Protein AF-A0A9Q2IIN6-F1 (afdb_monomer_lite)

Radius of gyration: 26.94 Å; chains: 1; bounding box: 44×17×82 Å

Structure (mmCIF, N/CA/C/O backbone):
data_AF-A0A9Q2IIN6-F1
#
_entry.id   AF-A0A9Q2IIN6-F1
#
loop_
_atom_site.group_PDB
_atom_site.id
_atom_site.type_symbol
_atom_site.label_atom_id
_atom_site.label_alt_id
_atom_site.label_comp_id
_atom_site.label_asym_id
_atom_site.label_entity_id
_atom_site.label_seq_id
_atom_site.pdbx_PDB_ins_code
_atom_site.Cartn_x
_atom_site.Cartn_y
_atom_site.Cartn_z
_atom_site.occupancy
_atom_site.B_iso_or_equiv
_atom_site.auth_seq_id
_atom_site.auth_comp_id
_atom_site.auth_asym_id
_atom_site.auth_atom_id
_atom_site.pdbx_PDB_model_num
ATOM 1 N N . MET A 1 1 ? 6.982 -9.609 -12.298 1.00 49.97 1 MET A N 1
ATOM 2 C CA . MET A 1 1 ? 8.332 -10.186 -12.492 1.00 49.97 1 MET A CA 1
ATOM 3 C C . MET A 1 1 ? 8.456 -11.070 -13.738 1.00 49.97 1 MET A C 1
ATOM 5 O O . MET A 1 1 ? 8.988 -10.578 -14.721 1.00 49.97 1 MET A O 1
ATOM 9 N N . LYS A 1 2 ? 7.926 -12.310 -13.792 1.00 47.94 2 LYS A N 1
ATOM 10 C CA . LYS A 1 2 ? 8.148 -13.239 -14.939 1.00 47.94 2 LYS A CA 1
ATOM 11 C C . LYS A 1 2 ? 7.830 -12.660 -16.333 1.00 47.94 2 LYS A C 1
ATOM 13 O O . LYS A 1 2 ? 8.603 -12.859 -17.260 1.00 47.94 2 LYS A O 1
ATOM 18 N N . LYS A 1 3 ? 6.728 -11.912 -16.488 1.00 56.91 3 LYS A N 1
ATOM 19 C CA . LYS A 1 3 ? 6.364 -11.265 -17.769 1.00 56.91 3 LYS A CA 1
ATOM 20 C C . LYS A 1 3 ? 7.292 -10.097 -18.153 1.00 56.91 3 LYS A C 1
ATOM 22 O O . LYS A 1 3 ? 7.450 -9.842 -19.338 1.00 56.91 3 LYS A O 1
ATOM 27 N N . LEU A 1 4 ? 7.903 -9.416 -17.176 1.00 61.31 4 LEU A N 1
ATOM 28 C CA . LEU A 1 4 ? 8.791 -8.265 -17.394 1.00 61.31 4 LEU A CA 1
ATOM 29 C C . LEU A 1 4 ? 10.158 -8.723 -17.915 1.00 61.31 4 LEU A C 1
ATOM 31 O O . LEU A 1 4 ? 10.589 -8.265 -18.964 1.00 61.31 4 LEU A O 1
ATOM 35 N N . TYR A 1 5 ? 10.772 -9.714 -17.258 1.00 67.38 5 TYR A N 1
ATOM 36 C CA . TYR A 1 5 ? 12.026 -10.321 -17.725 1.00 67.38 5 TYR A CA 1
ATOM 37 C C . TYR A 1 5 ? 11.891 -10.946 -19.115 1.00 67.38 5 TYR A C 1
ATOM 39 O O . TYR A 1 5 ? 12.810 -10.859 -19.919 1.00 67.38 5 TYR A O 1
ATOM 47 N N . LYS A 1 6 ? 10.721 -11.520 -19.431 1.00 67.19 6 LYS A N 1
ATOM 48 C CA . LYS A 1 6 ? 10.438 -12.063 -20.766 1.00 67.19 6 LYS A CA 1
ATOM 49 C C . LYS A 1 6 ? 10.384 -10.965 -21.838 1.00 67.19 6 LYS A C 1
ATOM 51 O O . LYS A 1 6 ? 10.866 -11.186 -22.941 1.00 67.19 6 LYS A O 1
ATOM 56 N N . LEU A 1 7 ? 9.846 -9.786 -21.510 1.00 64.44 7 LEU A N 1
ATOM 57 C CA . LEU A 1 7 ? 9.810 -8.631 -22.417 1.00 64.44 7 LEU A CA 1
ATOM 58 C C . LEU A 1 7 ? 11.194 -7.983 -22.587 1.00 64.44 7 LEU A C 1
ATOM 60 O O . LEU A 1 7 ? 11.568 -7.628 -23.698 1.00 64.44 7 LEU A O 1
ATOM 64 N N . ILE A 1 8 ? 11.962 -7.864 -21.498 1.00 70.81 8 ILE A N 1
ATOM 65 C CA . ILE A 1 8 ? 13.345 -7.365 -21.529 1.00 70.81 8 ILE A CA 1
ATOM 66 C C . ILE A 1 8 ? 14.220 -8.309 -22.364 1.00 70.81 8 ILE A C 1
ATOM 68 O O . ILE A 1 8 ? 14.922 -7.854 -23.260 1.00 70.81 8 ILE A O 1
ATOM 72 N N . GLY A 1 9 ? 14.118 -9.622 -22.133 1.00 75.94 9 GLY A N 1
ATOM 73 C CA . GLY A 1 9 ? 14.837 -10.630 -22.913 1.00 75.94 9 GLY A CA 1
ATOM 74 C C . GLY A 1 9 ? 14.471 -10.604 -24.399 1.00 75.94 9 GLY A C 1
ATOM 75 O O . GLY A 1 9 ? 15.357 -10.697 -25.242 1.00 75.94 9 GLY A O 1
ATOM 76 N N . LEU A 1 10 ? 13.189 -10.401 -24.731 1.00 73.88 10 LEU A N 1
ATOM 77 C CA . LEU A 1 10 ? 12.741 -10.253 -26.117 1.00 73.88 10 LEU A CA 1
ATOM 78 C C . LEU A 1 10 ? 13.316 -8.989 -26.777 1.00 73.88 10 LEU A C 1
ATOM 80 O O . LEU A 1 10 ? 13.778 -9.062 -27.909 1.00 73.88 10 LEU A O 1
ATOM 84 N N . ASN A 1 11 ? 13.346 -7.852 -26.074 1.00 70.62 11 ASN A N 1
ATOM 85 C CA . ASN A 1 11 ? 13.943 -6.618 -26.598 1.00 70.62 11 ASN A CA 1
ATOM 86 C C . ASN A 1 11 ? 15.456 -6.750 -26.816 1.00 70.62 11 ASN A C 1
ATOM 88 O O . ASN A 1 11 ? 15.953 -6.307 -27.845 1.00 70.62 11 ASN A O 1
ATOM 92 N N . ILE A 1 12 ? 16.182 -7.392 -25.893 1.00 78.12 12 ILE A N 1
ATOM 93 C CA . ILE A 1 12 ? 17.620 -7.660 -26.063 1.00 78.12 12 ILE A CA 1
ATOM 94 C C . ILE A 1 12 ? 17.854 -8.545 -27.292 1.00 78.12 12 ILE A C 1
ATOM 96 O O . ILE A 1 12 ? 18.731 -8.241 -28.095 1.00 78.12 12 ILE A O 1
ATOM 100 N N . LEU A 1 13 ? 17.042 -9.594 -27.472 1.00 78.00 13 LEU A N 1
ATOM 101 C CA . LEU A 1 13 ? 17.124 -10.491 -28.626 1.00 78.00 13 LEU A CA 1
ATOM 102 C C . LEU A 1 13 ? 16.879 -9.744 -29.947 1.00 78.00 13 LEU A C 1
ATOM 104 O O . LEU A 1 13 ? 17.651 -9.905 -30.888 1.00 78.00 13 LEU A O 1
ATOM 108 N N . VAL A 1 14 ? 15.845 -8.900 -30.007 1.00 76.06 14 VAL A N 1
ATOM 109 C CA . VAL A 1 14 ? 15.521 -8.093 -31.198 1.00 76.06 14 VAL A CA 1
ATOM 110 C C . VAL A 1 14 ? 16.646 -7.106 -31.521 1.00 76.06 14 VAL A C 1
ATOM 112 O O . VAL A 1 14 ? 17.044 -7.003 -32.679 1.00 76.06 14 VAL A O 1
ATOM 115 N N . SER A 1 15 ? 17.207 -6.432 -30.513 1.00 70.62 15 SER A N 1
ATOM 116 C CA . SER A 1 15 ? 18.355 -5.534 -30.695 1.00 70.62 15 SER A CA 1
ATOM 117 C C . SER A 1 15 ? 19.601 -6.270 -31.197 1.00 70.62 15 SER A C 1
ATOM 119 O O . SER A 1 15 ? 20.315 -5.751 -32.051 1.00 70.62 15 SER A O 1
ATOM 121 N N . LEU A 1 16 ? 19.852 -7.491 -30.718 1.00 74.31 16 LEU A N 1
ATOM 122 C CA . LEU A 1 16 ? 20.965 -8.331 -31.175 1.00 74.31 16 LEU A CA 1
ATOM 123 C C . LEU A 1 16 ? 20.800 -8.748 -32.639 1.00 74.31 16 LEU A C 1
ATOM 125 O O . LEU A 1 16 ? 21.745 -8.634 -33.417 1.00 74.31 16 LEU A O 1
ATOM 129 N N . VAL A 1 17 ? 19.593 -9.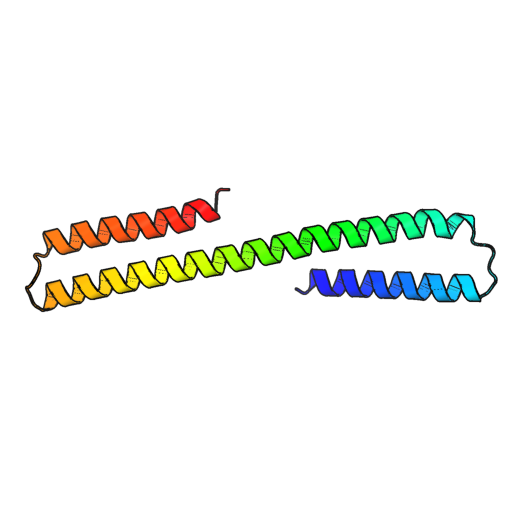173 -33.025 1.00 73.38 17 VAL A N 1
ATOM 130 C CA . VAL A 1 17 ? 19.269 -9.505 -34.421 1.00 73.38 17 VAL A CA 1
ATOM 131 C C . VAL A 1 17 ? 19.468 -8.283 -35.319 1.00 73.38 17 VAL A C 1
ATOM 133 O O . VAL A 1 17 ? 20.105 -8.408 -36.359 1.00 73.38 17 VAL A O 1
ATOM 136 N N . LEU A 1 18 ? 19.017 -7.101 -34.884 1.00 68.31 18 LEU A N 1
ATOM 137 C CA . LEU A 1 18 ? 19.206 -5.829 -35.591 1.00 68.31 18 LEU A CA 1
ATOM 138 C C . LEU A 1 18 ? 20.683 -5.513 -35.855 1.00 68.31 18 LEU A C 1
ATOM 140 O O . LEU A 1 18 ? 21.054 -5.219 -36.993 1.00 68.31 18 LEU A O 1
ATOM 144 N N . VAL A 1 19 ? 21.527 -5.614 -34.823 1.00 70.62 19 VAL A N 1
ATOM 145 C CA . VAL A 1 19 ? 22.976 -5.390 -34.936 1.00 70.62 19 VAL A CA 1
ATOM 146 C C . VAL A 1 19 ? 23.587 -6.374 -35.933 1.00 70.62 19 VAL A C 1
ATOM 148 O O . VAL A 1 19 ? 24.252 -5.951 -36.875 1.00 70.62 19 VAL A O 1
ATOM 151 N N . VAL A 1 20 ? 23.307 -7.672 -35.796 1.00 71.00 20 VAL A N 1
ATOM 152 C CA . VAL A 1 20 ? 23.829 -8.697 -36.716 1.00 71.00 20 VAL A CA 1
ATOM 153 C C . VAL A 1 20 ? 23.386 -8.425 -38.157 1.00 71.00 20 VAL A C 1
ATOM 155 O O . VAL A 1 20 ? 24.216 -8.466 -39.065 1.00 71.00 20 VAL A O 1
ATOM 158 N N . THR A 1 21 ? 22.114 -8.074 -38.377 1.00 65.50 21 THR A N 1
ATOM 159 C CA . THR A 1 21 ? 21.609 -7.760 -39.723 1.00 65.50 21 THR A CA 1
ATOM 160 C C . THR A 1 21 ? 22.272 -6.524 -40.330 1.00 65.50 21 THR A C 1
ATOM 162 O O . THR A 1 21 ? 22.631 -6.564 -41.505 1.00 65.50 21 THR A O 1
ATOM 165 N N . ALA A 1 22 ? 22.532 -5.477 -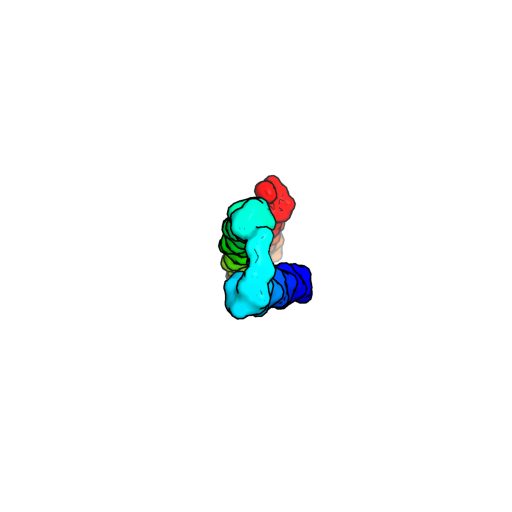39.538 1.00 62.78 22 ALA A N 1
ATOM 166 C CA . ALA A 1 22 ? 23.205 -4.262 -40.001 1.00 62.78 22 ALA A CA 1
ATOM 167 C C . ALA A 1 22 ? 24.675 -4.502 -40.395 1.00 62.78 22 ALA A C 1
ATOM 169 O O . ALA A 1 22 ? 25.139 -3.951 -41.389 1.00 62.78 22 ALA A O 1
ATOM 170 N N . PHE A 1 23 ? 25.400 -5.353 -39.658 1.00 64.44 23 PHE A N 1
ATOM 171 C CA . PHE A 1 23 ? 26.800 -5.687 -39.964 1.00 64.44 23 PHE A CA 1
ATOM 172 C C . PHE A 1 23 ? 26.954 -6.722 -41.088 1.00 64.44 23 PHE A C 1
ATOM 174 O O . PHE A 1 23 ? 28.008 -6.792 -41.714 1.00 64.44 23 PHE A O 1
ATOM 181 N N . SER A 1 24 ? 25.911 -7.507 -41.377 1.00 65.94 24 SER A N 1
ATOM 182 C CA . SER A 1 24 ? 25.932 -8.539 -42.426 1.00 65.94 24 SER A CA 1
ATOM 183 C C . SER A 1 24 ? 25.782 -8.014 -43.865 1.00 65.94 24 SER A C 1
ATOM 185 O O . SER A 1 24 ? 25.785 -8.810 -44.800 1.00 65.94 24 SER A O 1
ATOM 187 N N . GLY A 1 25 ? 25.658 -6.695 -44.068 1.00 60.47 25 GLY A N 1
ATOM 188 C CA . GLY A 1 25 ? 25.600 -6.074 -45.401 1.00 60.47 25 GLY A CA 1
ATOM 189 C C . GLY A 1 25 ? 24.293 -6.311 -46.168 1.00 60.47 25 GLY A C 1
ATOM 190 O O . GLY A 1 25 ? 24.208 -6.012 -47.356 1.00 60.47 25 GLY A O 1
ATOM 191 N N . VAL A 1 26 ? 23.259 -6.843 -45.511 1.00 62.75 26 VAL A N 1
ATOM 192 C CA . VAL A 1 26 ? 21.932 -7.014 -46.109 1.00 62.75 26 VAL A CA 1
ATOM 193 C C . VAL A 1 26 ? 21.251 -5.642 -46.175 1.00 62.75 26 VAL A C 1
ATOM 195 O O . VAL A 1 26 ? 21.015 -5.025 -45.137 1.00 62.75 26 VAL A O 1
ATOM 198 N N . HIS A 1 27 ? 20.922 -5.167 -47.382 1.00 58.44 27 HIS A N 1
ATOM 199 C CA . HIS A 1 27 ? 20.205 -3.905 -47.633 1.00 58.44 27 HIS A CA 1
ATOM 200 C C . HIS A 1 27 ? 18.753 -3.958 -47.108 1.00 58.44 27 HIS A C 1
ATOM 202 O O . HIS A 1 27 ? 17.788 -4.050 -47.862 1.00 58.44 27 HIS A O 1
ATOM 208 N N . LEU A 1 28 ? 18.593 -3.924 -45.786 1.00 60.50 28 LEU A N 1
ATOM 209 C CA . LEU A 1 28 ? 17.321 -3.881 -45.053 1.00 60.50 28 LEU A CA 1
ATOM 210 C C . LEU A 1 28 ? 17.008 -2.457 -44.563 1.00 60.50 28 LEU A C 1
ATOM 212 O O . LEU A 1 28 ? 16.388 -2.268 -43.516 1.00 60.50 28 LEU A O 1
ATOM 216 N N . GLU A 1 29 ? 17.429 -1.443 -45.319 1.00 57.31 29 GLU A N 1
ATOM 217 C CA . GLU A 1 29 ? 17.299 -0.021 -44.962 1.00 57.31 29 GLU A CA 1
ATOM 218 C C . GLU A 1 29 ? 15.844 0.367 -44.629 1.00 57.31 29 GLU A C 1
ATOM 220 O O . GLU A 1 29 ? 15.592 1.102 -43.675 1.00 57.31 29 GLU A O 1
ATOM 225 N N . TYR A 1 30 ? 14.869 -0.228 -45.327 1.00 59.78 30 TYR A N 1
ATOM 226 C CA . TYR A 1 30 ? 13.437 -0.010 -45.086 1.00 59.78 30 TYR A CA 1
ATOM 227 C C . TYR A 1 30 ? 12.851 -0.813 -43.917 1.00 59.78 30 TYR A C 1
ATOM 229 O O . TYR A 1 30 ? 11.776 -0.471 -43.428 1.00 59.78 30 TYR A O 1
ATOM 237 N N . LEU A 1 31 ? 13.526 -1.868 -43.451 1.00 60.06 31 LEU A N 1
ATOM 238 C CA . LEU A 1 31 ? 13.074 -2.681 -42.313 1.00 60.06 31 LEU A CA 1
ATOM 239 C C . LEU A 1 31 ? 13.583 -2.120 -40.978 1.00 60.06 31 LEU A C 1
ATOM 241 O O . LEU A 1 31 ? 12.970 -2.339 -39.933 1.00 60.06 31 LEU A O 1
ATOM 245 N N . PHE A 1 32 ? 14.672 -1.348 -41.019 1.00 62.09 32 PHE A N 1
ATOM 246 C CA . PHE A 1 32 ? 15.304 -0.754 -39.845 1.00 62.09 32 PHE A CA 1
ATOM 247 C C . PHE A 1 32 ? 14.418 0.307 -39.179 1.00 62.09 32 PHE A C 1
ATOM 249 O O . PHE A 1 32 ? 14.284 0.327 -37.956 1.00 62.09 32 PHE A O 1
ATOM 256 N N . PHE A 1 33 ? 13.760 1.157 -39.975 1.00 64.94 33 PHE A N 1
ATOM 257 C CA . PHE A 1 33 ? 12.933 2.254 -39.461 1.00 64.94 33 PHE A CA 1
ATOM 258 C C . PHE A 1 33 ? 11.650 1.775 -38.745 1.00 64.94 33 PHE A C 1
ATOM 260 O O . PHE A 1 33 ? 11.425 2.186 -37.602 1.00 64.94 33 PHE A O 1
ATOM 267 N N . PRO A 1 34 ? 10.839 0.854 -39.311 1.00 67.06 34 PRO A N 1
ATOM 268 C CA . PRO A 1 34 ? 9.706 0.265 -38.597 1.00 67.06 34 PRO A CA 1
ATOM 269 C C . PRO A 1 34 ? 10.137 -0.482 -37.331 1.00 67.06 34 PRO A C 1
ATOM 271 O O . PRO A 1 34 ? 9.471 -0.390 -36.300 1.00 67.06 34 PRO A O 1
ATOM 274 N N . LEU A 1 35 ? 11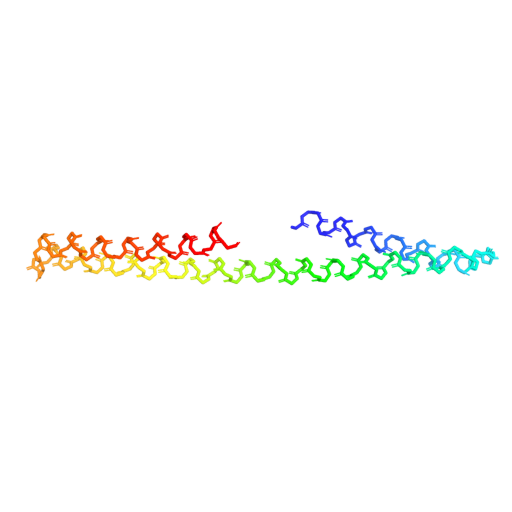.266 -1.195 -37.381 1.00 65.62 35 LEU A N 1
ATOM 275 C CA . LEU A 1 35 ? 11.736 -1.988 -36.250 1.00 65.62 35 LEU A CA 1
ATOM 276 C C . LEU A 1 35 ? 12.260 -1.102 -35.108 1.00 65.62 35 LEU A C 1
ATOM 278 O O . LEU A 1 35 ? 11.966 -1.381 -33.947 1.00 65.62 35 LEU A O 1
ATOM 282 N N . ALA A 1 36 ? 12.937 0.007 -35.425 1.00 70.12 36 ALA A N 1
ATOM 283 C CA . ALA A 1 36 ? 13.347 1.024 -34.455 1.00 70.12 36 ALA A CA 1
ATOM 284 C C . ALA A 1 36 ? 12.150 1.719 -33.777 1.00 70.12 36 ALA A C 1
ATOM 286 O O . ALA A 1 36 ? 12.177 1.992 -32.576 1.00 70.12 36 ALA A O 1
ATOM 287 N N . LEU A 1 37 ? 11.066 1.967 -34.520 1.00 72.19 37 LEU A N 1
ATOM 288 C CA . LEU A 1 37 ? 9.820 2.489 -33.949 1.00 72.19 37 LEU A CA 1
ATOM 289 C C . LEU A 1 37 ? 9.168 1.490 -32.984 1.00 72.19 37 LEU A C 1
ATOM 291 O O . LEU A 1 37 ? 8.737 1.872 -31.895 1.00 72.19 37 LEU A O 1
ATOM 295 N N . VAL A 1 38 ? 9.130 0.205 -33.346 1.00 73.31 38 VAL A N 1
ATOM 296 C CA . VAL A 1 38 ? 8.571 -0.853 -32.488 1.00 73.31 38 VAL A CA 1
ATOM 297 C C . VAL A 1 38 ? 9.395 -1.033 -31.209 1.00 73.31 38 VAL A C 1
ATOM 299 O O . VAL A 1 38 ? 8.816 -1.175 -30.129 1.00 73.31 38 VAL A O 1
ATOM 302 N N . THR A 1 39 ? 10.729 -0.989 -31.285 1.00 70.50 39 THR A N 1
ATOM 303 C CA . THR A 1 39 ? 11.589 -1.084 -30.092 1.00 70.50 39 THR A CA 1
ATOM 304 C C . THR A 1 39 ? 11.432 0.133 -29.180 1.00 70.50 39 THR A C 1
ATOM 306 O O . THR A 1 39 ? 11.288 -0.049 -27.970 1.00 70.50 39 THR A O 1
ATOM 309 N N . MET A 1 40 ? 11.355 1.347 -29.736 1.00 73.69 40 MET A N 1
ATOM 310 C CA . MET A 1 40 ? 11.056 2.578 -28.987 1.00 73.69 40 MET A CA 1
ATOM 311 C C . MET A 1 40 ? 9.709 2.504 -28.256 1.00 73.69 40 MET A C 1
ATOM 313 O O . MET A 1 40 ? 9.639 2.775 -27.054 1.00 73.69 40 MET A O 1
ATOM 317 N N . LEU A 1 41 ? 8.642 2.083 -28.943 1.00 74.69 41 LEU A N 1
ATOM 318 C CA . LEU A 1 41 ? 7.317 1.920 -28.333 1.00 74.69 41 LEU A CA 1
ATOM 319 C C . LEU A 1 41 ? 7.327 0.858 -27.225 1.00 74.69 41 LEU A C 1
ATOM 321 O O . LEU A 1 41 ? 6.750 1.072 -26.157 1.00 74.69 41 LEU A O 1
ATOM 325 N N . ASN A 1 42 ? 8.024 -0.261 -27.435 1.00 73.81 42 ASN A N 1
ATOM 326 C CA . ASN A 1 42 ? 8.167 -1.301 -26.416 1.00 73.81 42 ASN A CA 1
ATOM 327 C C . ASN A 1 42 ? 8.935 -0.811 -25.182 1.00 73.81 42 ASN A C 1
ATOM 329 O O . ASN A 1 42 ? 8.538 -1.129 -24.059 1.00 73.81 42 ASN A O 1
ATOM 333 N N . LEU A 1 43 ? 10.005 -0.034 -25.367 1.00 74.50 43 LEU A N 1
ATOM 334 C CA . LEU A 1 43 ? 10.754 0.593 -24.273 1.00 74.50 43 LEU A CA 1
ATOM 335 C C . LEU A 1 43 ? 9.888 1.583 -23.490 1.00 74.50 43 LEU A C 1
ATOM 337 O O . LEU A 1 43 ? 9.878 1.540 -22.261 1.00 74.50 43 LEU A O 1
ATOM 341 N N . TYR A 1 44 ? 9.102 2.411 -24.180 1.00 78.94 44 TYR A N 1
ATOM 342 C CA . TYR A 1 44 ? 8.175 3.342 -23.538 1.00 78.94 44 TYR A CA 1
ATOM 343 C C . TYR A 1 44 ? 7.097 2.619 -22.714 1.00 78.94 44 TYR A C 1
ATOM 345 O O . TYR A 1 44 ? 6.850 2.966 -21.555 1.00 78.94 44 TYR A O 1
ATOM 353 N N . LEU A 1 45 ? 6.481 1.571 -23.271 1.00 77.44 45 LEU A N 1
ATOM 354 C CA . LEU A 1 45 ? 5.483 0.765 -22.561 1.00 77.44 45 LEU A CA 1
ATOM 355 C C . LEU A 1 45 ? 6.085 0.048 -21.347 1.00 77.44 45 LEU A C 1
ATOM 357 O O . LEU A 1 45 ? 5.437 -0.041 -20.302 1.00 77.44 45 LEU A O 1
ATOM 361 N N . LEU A 1 46 ? 7.323 -0.437 -21.464 1.00 72.75 46 LEU A N 1
ATOM 362 C CA . LEU A 1 46 ? 8.067 -1.030 -20.355 1.00 72.75 46 LEU A CA 1
ATOM 363 C C . LEU A 1 46 ? 8.352 -0.023 -19.251 1.00 72.75 46 LEU A C 1
ATOM 365 O O . LEU A 1 46 ? 8.083 -0.322 -18.090 1.00 72.75 46 LEU A O 1
ATOM 369 N N . TYR A 1 47 ? 8.850 1.157 -19.611 1.00 73.19 47 TYR A N 1
ATOM 370 C CA . TYR A 1 47 ? 9.129 2.233 -18.670 1.00 73.19 47 TYR A CA 1
ATOM 371 C C . TYR A 1 47 ? 7.867 2.627 -17.897 1.00 73.19 47 TYR A C 1
ATOM 373 O O . TYR A 1 47 ? 7.854 2.595 -16.665 1.00 73.19 47 TYR A O 1
ATOM 381 N N . LYS A 1 48 ? 6.761 2.883 -18.609 1.00 75.50 48 LYS A N 1
ATOM 382 C CA . LYS A 1 48 ? 5.472 3.228 -17.992 1.00 75.50 48 LYS A CA 1
ATOM 383 C C . LYS A 1 48 ? 4.977 2.124 -17.053 1.00 75.50 48 LYS A C 1
ATOM 385 O O . LYS A 1 48 ? 4.506 2.405 -15.953 1.00 75.50 48 LYS A O 1
ATOM 390 N N . LYS A 1 49 ? 5.098 0.861 -17.475 1.00 73.88 49 LYS A N 1
ATOM 391 C CA . LYS A 1 49 ? 4.677 -0.294 -16.677 1.00 73.88 49 LYS A CA 1
ATOM 392 C C . LYS A 1 49 ? 5.550 -0.499 -15.441 1.00 73.88 49 LYS A C 1
ATOM 394 O O . LYS A 1 49 ? 5.000 -0.789 -14.383 1.00 73.88 49 LYS A O 1
ATOM 399 N N . SER A 1 50 ? 6.866 -0.336 -15.560 1.00 65.50 50 SER A N 1
ATOM 400 C CA . SER A 1 50 ? 7.795 -0.409 -14.426 1.00 65.50 50 SER A CA 1
ATOM 401 C C . SER A 1 50 ? 7.444 0.646 -13.384 1.00 65.50 50 SER A C 1
ATOM 403 O O . SER A 1 50 ? 7.198 0.300 -12.236 1.00 65.50 50 SER A O 1
ATOM 405 N N . ASN A 1 51 ? 7.270 1.897 -13.813 1.00 71.31 51 ASN A N 1
ATOM 406 C CA . ASN A 1 51 ? 6.953 2.999 -12.909 1.00 71.31 51 ASN A CA 1
ATOM 407 C C . ASN A 1 51 ? 5.615 2.777 -12.172 1.00 71.31 51 ASN A C 1
ATOM 409 O O . ASN A 1 51 ? 5.503 3.027 -10.977 1.00 71.31 51 ASN A O 1
ATOM 413 N N . SER A 1 52 ? 4.609 2.217 -12.859 1.00 72.25 52 SER A N 1
ATOM 414 C CA . SER A 1 52 ? 3.336 1.848 -12.219 1.00 72.25 52 SER A CA 1
ATOM 415 C C . SER A 1 52 ? 3.459 0.687 -11.223 1.00 72.25 52 SER A C 1
ATOM 417 O O . SER A 1 52 ? 2.703 0.627 -10.256 1.00 72.25 52 SER A O 1
ATOM 419 N N . MET A 1 53 ? 4.392 -0.247 -11.449 1.00 68.31 53 MET A N 1
ATOM 420 C CA . MET A 1 53 ? 4.644 -1.350 -10.518 1.00 68.31 53 MET A CA 1
ATOM 421 C C . MET A 1 53 ? 5.312 -0.837 -9.240 1.00 68.31 53 MET A C 1
ATOM 423 O O . MET A 1 53 ? 4.879 -1.218 -8.154 1.00 68.31 53 MET A O 1
ATOM 427 N N . ASP A 1 54 ? 6.287 0.062 -9.375 1.00 74.56 54 ASP A N 1
ATOM 428 C CA . ASP A 1 54 ? 6.981 0.678 -8.241 1.00 74.56 54 ASP A CA 1
ATOM 429 C C . ASP A 1 54 ? 6.009 1.523 -7.398 1.00 74.56 54 ASP A C 1
ATOM 431 O O . ASP A 1 54 ? 5.985 1.421 -6.171 1.00 74.56 54 ASP A O 1
ATOM 435 N N . GLU A 1 55 ? 5.114 2.280 -8.043 1.00 76.44 55 GLU A N 1
ATOM 436 C CA . GLU A 1 55 ? 4.071 3.047 -7.352 1.00 76.44 55 GLU A CA 1
ATOM 437 C C . GLU A 1 55 ? 3.107 2.140 -6.562 1.00 76.44 55 GLU A C 1
ATOM 439 O O . GLU A 1 55 ? 2.756 2.439 -5.418 1.00 76.44 55 GLU A O 1
ATOM 444 N N . GLN A 1 56 ? 2.694 1.004 -7.136 1.00 78.88 56 GLN A N 1
ATOM 445 C CA . GLN A 1 56 ? 1.838 0.032 -6.445 1.00 78.88 56 GLN A CA 1
ATOM 446 C C . GLN A 1 56 ? 2.545 -0.637 -5.261 1.00 78.88 56 GLN A C 1
ATOM 448 O O . GLN A 1 56 ? 1.908 -0.915 -4.243 1.00 78.88 56 GLN A O 1
ATOM 453 N N . GLU A 1 57 ? 3.842 -0.916 -5.376 1.00 79.06 57 GLU A N 1
ATOM 454 C CA . GLU A 1 57 ? 4.624 -1.515 -4.294 1.00 79.06 57 GLU A CA 1
ATOM 455 C C . GLU A 1 57 ? 4.810 -0.537 -3.125 1.00 79.06 57 GLU A C 1
ATOM 457 O O . GLU A 1 57 ? 4.610 -0.912 -1.964 1.00 79.06 57 GLU A O 1
ATOM 462 N N . ILE A 1 58 ? 5.077 0.738 -3.426 1.00 77.88 58 ILE A N 1
ATOM 463 C CA . ILE A 1 58 ? 5.143 1.812 -2.427 1.00 77.88 58 ILE A CA 1
ATOM 464 C C . ILE A 1 58 ? 3.796 1.966 -1.708 1.00 77.88 58 ILE A C 1
ATOM 466 O O . ILE A 1 58 ? 3.769 1.975 -0.475 1.00 77.88 58 ILE A O 1
ATOM 470 N N . LYS A 1 59 ? 2.678 2.018 -2.447 1.00 81.62 59 LYS A N 1
ATOM 471 C CA . LYS A 1 59 ? 1.330 2.110 -1.854 1.00 81.62 59 LYS A CA 1
ATOM 472 C C . LYS A 1 59 ? 1.042 0.948 -0.905 1.00 81.62 59 LYS A C 1
ATOM 474 O O . LYS A 1 59 ? 0.693 1.177 0.251 1.00 81.62 59 LYS A O 1
ATOM 479 N N . LYS A 1 60 ? 1.326 -0.291 -1.323 1.00 83.31 60 LYS A N 1
ATOM 480 C CA . LYS A 1 60 ? 1.169 -1.480 -0.464 1.00 83.31 60 LYS A CA 1
ATOM 481 C C . LYS A 1 60 ? 1.986 -1.394 0.821 1.00 83.31 60 LYS A C 1
ATOM 483 O O . LYS A 1 60 ? 1.494 -1.779 1.879 1.00 83.31 60 LYS A O 1
ATOM 488 N N . LYS A 1 61 ? 3.225 -0.901 0.749 1.00 84.06 61 LYS A N 1
ATOM 489 C CA . LYS A 1 61 ? 4.090 -0.749 1.927 1.00 84.06 61 LYS A CA 1
ATOM 490 C C . LYS A 1 61 ? 3.533 0.288 2.907 1.00 84.06 61 LYS A C 1
ATOM 492 O O . LYS A 1 61 ? 3.571 0.053 4.114 1.00 84.06 61 LYS A O 1
ATOM 497 N N . ILE A 1 62 ? 2.993 1.394 2.396 1.00 85.06 62 ILE A N 1
ATOM 498 C CA . ILE A 1 62 ? 2.330 2.426 3.204 1.00 85.06 62 ILE A CA 1
ATOM 499 C C . ILE A 1 62 ? 1.070 1.855 3.866 1.00 85.06 62 ILE A C 1
ATOM 501 O O . ILE A 1 62 ? 0.927 1.974 5.082 1.00 85.06 62 ILE A O 1
ATOM 505 N N . MET A 1 63 ? 0.208 1.173 3.106 1.00 86.31 63 MET A N 1
ATOM 506 C CA . MET A 1 63 ? -1.002 0.530 3.631 1.00 86.31 63 MET A CA 1
ATOM 507 C C . MET A 1 63 ? -0.666 -0.480 4.737 1.00 86.31 63 MET A C 1
ATOM 509 O O . MET A 1 63 ? -1.256 -0.451 5.815 1.00 86.31 63 MET A O 1
ATOM 513 N N . LEU A 1 64 ? 0.333 -1.341 4.517 1.00 88.12 64 LEU A N 1
ATOM 514 C CA . LEU A 1 64 ? 0.771 -2.321 5.515 1.00 88.12 64 LEU A CA 1
ATOM 515 C C . LEU A 1 64 ? 1.274 -1.644 6.800 1.00 88.12 64 LEU A C 1
ATOM 517 O O . LEU A 1 64 ? 0.995 -2.116 7.901 1.00 88.12 64 LEU A O 1
ATOM 521 N N . HIS A 1 65 ? 2.007 -0.535 6.668 1.00 88.50 65 HIS A N 1
ATOM 522 C CA . HIS A 1 65 ? 2.478 0.236 7.814 1.00 88.50 65 HIS A CA 1
ATOM 523 C C . HIS A 1 65 ? 1.313 0.849 8.604 1.00 88.50 65 HIS A C 1
ATOM 525 O O . HIS A 1 65 ? 1.300 0.763 9.830 1.00 88.50 65 HIS A O 1
ATOM 531 N N . GLN A 1 66 ? 0.309 1.398 7.916 1.00 87.50 66 GLN A N 1
ATOM 532 C CA . GLN A 1 66 ? -0.898 1.932 8.552 1.00 87.50 66 GLN A CA 1
ATOM 533 C C . GLN A 1 66 ? -1.667 0.844 9.310 1.00 87.50 66 GLN A C 1
ATOM 535 O O . GLN A 1 66 ? -1.960 1.027 10.487 1.00 87.50 66 GLN A O 1
ATOM 540 N N . ILE A 1 67 ? -1.900 -0.315 8.683 1.00 89.81 67 ILE A N 1
ATOM 541 C CA . ILE A 1 67 ? -2.564 -1.462 9.327 1.00 89.81 67 ILE A CA 1
ATOM 542 C C . ILE A 1 67 ? -1.786 -1.916 10.568 1.00 89.81 67 ILE A C 1
ATOM 544 O O . ILE A 1 67 ? -2.377 -2.150 11.621 1.00 89.81 67 ILE A O 1
ATOM 548 N N . LYS A 1 68 ? -0.453 -2.010 10.478 1.00 90.31 68 LYS A N 1
ATOM 549 C CA . LYS A 1 68 ? 0.389 -2.391 11.620 1.00 90.31 68 LYS A CA 1
ATOM 550 C C . LYS A 1 68 ? 0.255 -1.402 12.782 1.00 90.31 68 LYS A C 1
ATOM 552 O O . LYS A 1 68 ? 0.171 -1.833 13.930 1.00 90.31 68 LYS A O 1
ATOM 557 N N . ASN A 1 69 ? 0.225 -0.103 12.496 1.00 91.94 69 ASN A N 1
ATOM 558 C CA . ASN A 1 69 ? 0.075 0.923 13.527 1.00 91.94 69 ASN A CA 1
ATOM 559 C C . ASN A 1 69 ? -1.304 0.833 14.196 1.00 91.94 69 ASN A C 1
ATOM 561 O O . ASN A 1 69 ? -1.376 0.822 15.421 1.00 91.94 69 ASN A O 1
ATOM 565 N N . SER A 1 70 ? -2.371 0.670 13.413 1.00 90.38 70 SER A N 1
ATOM 566 C CA . SER A 1 70 ? -3.732 0.468 13.920 1.00 90.38 70 SER A CA 1
ATOM 567 C C . SER A 1 70 ? -3.851 -0.765 14.822 1.00 90.38 70 SER A C 1
ATOM 569 O O . SER A 1 70 ? -4.427 -0.691 15.905 1.00 90.38 70 SER A O 1
ATOM 571 N N . LEU A 1 71 ? -3.234 -1.888 14.439 1.00 91.88 71 LEU A N 1
ATOM 572 C CA . LEU A 1 71 ? -3.173 -3.083 15.288 1.00 91.88 71 LEU A CA 1
ATOM 573 C C . LEU A 1 71 ? -2.400 -2.835 16.589 1.00 91.88 71 LEU A C 1
ATOM 575 O O . LEU A 1 71 ? -2.828 -3.294 17.643 1.00 91.88 71 LEU A O 1
ATOM 579 N N . SER A 1 72 ? -1.294 -2.089 16.535 1.00 93.00 72 SER A N 1
ATOM 580 C CA . SER A 1 72 ? -0.535 -1.717 17.735 1.00 93.00 72 SER A CA 1
ATOM 581 C C . SER A 1 72 ? -1.361 -0.862 18.697 1.00 93.00 72 SER A C 1
ATOM 583 O O . SER A 1 72 ? -1.257 -1.036 19.907 1.00 93.00 72 SER A O 1
ATOM 585 N N . VAL A 1 73 ? -2.187 0.045 18.172 1.00 92.56 73 VAL A N 1
ATOM 586 C CA . VAL A 1 73 ? -3.095 0.875 18.975 1.00 92.56 73 VAL A CA 1
ATOM 587 C C . VAL A 1 73 ? -4.187 0.018 19.623 1.00 92.56 73 VAL A C 1
ATOM 589 O O . VAL A 1 73 ? -4.434 0.151 20.819 1.00 92.56 73 VAL A O 1
ATOM 592 N N . ILE A 1 74 ? -4.788 -0.913 18.874 1.00 91.56 74 ILE A N 1
ATOM 593 C CA . ILE A 1 74 ? -5.775 -1.867 19.411 1.00 91.56 74 ILE A CA 1
ATOM 594 C C . ILE A 1 74 ? -5.171 -2.724 20.528 1.00 91.56 74 ILE A C 1
ATOM 596 O O . ILE A 1 74 ? -5.826 -2.940 21.546 1.00 91.56 74 ILE A O 1
ATOM 600 N N . LEU A 1 75 ? -3.933 -3.192 20.357 1.00 92.25 75 LEU A N 1
ATOM 601 C CA . LEU A 1 75 ? -3.223 -3.939 21.396 1.00 92.25 75 LEU A CA 1
ATOM 602 C C . LEU A 1 75 ? -3.043 -3.095 22.661 1.00 92.25 75 LEU A C 1
ATOM 604 O O . LEU A 1 75 ? -3.375 -3.574 23.739 1.00 92.25 75 LEU A O 1
ATOM 608 N N . GLY A 1 76 ? -2.641 -1.827 22.531 1.00 90.38 76 GLY A N 1
ATOM 609 C CA . GLY A 1 76 ? -2.547 -0.912 23.673 1.00 90.38 76 GLY A CA 1
ATOM 610 C C . GLY A 1 76 ? -3.887 -0.704 24.390 1.00 90.38 76 GLY A C 1
ATOM 611 O O . GLY A 1 76 ? -3.938 -0.710 25.617 1.00 90.38 76 GLY A O 1
ATOM 612 N N . TYR A 1 77 ? -4.999 -0.599 23.653 1.00 91.00 77 TYR A N 1
ATOM 613 C CA . TYR A 1 77 ? -6.330 -0.561 24.269 1.00 91.00 77 TYR A CA 1
ATOM 614 C C . TYR A 1 77 ? -6.712 -1.890 24.934 1.00 91.00 77 TYR A C 1
ATOM 616 O O . TYR A 1 77 ? -7.358 -1.888 25.977 1.00 91.00 77 TYR A O 1
ATOM 624 N N . SER A 1 78 ? -6.310 -3.025 24.361 1.00 91.00 78 SER A N 1
ATOM 625 C CA . SER A 1 78 ? -6.547 -4.344 24.954 1.00 91.00 78 SER A CA 1
ATOM 626 C C . SER A 1 78 ? -5.781 -4.517 26.265 1.00 91.00 78 SER A C 1
ATOM 628 O O . SER A 1 78 ? -6.320 -5.086 27.211 1.00 91.00 78 SER A O 1
ATOM 630 N N . GLU A 1 79 ? -4.543 -4.028 26.327 1.00 92.12 79 GLU A N 1
ATOM 631 C CA . GLU A 1 79 ? -3.735 -3.997 27.549 1.00 92.12 79 GLU A CA 1
ATOM 632 C C . GLU A 1 79 ? -4.380 -3.080 28.594 1.00 92.12 79 GLU A C 1
ATOM 634 O O . GLU A 1 79 ? -4.607 -3.501 29.724 1.00 92.12 79 GLU A O 1
ATOM 639 N N . ALA A 1 80 ? -4.805 -1.877 28.198 1.00 90.50 80 ALA A N 1
ATOM 640 C CA . ALA A 1 80 ? -5.505 -0.953 29.088 1.00 90.50 80 ALA A CA 1
ATOM 641 C C . ALA A 1 80 ? -6.828 -1.528 29.633 1.00 90.50 80 ALA A C 1
ATOM 643 O O . ALA A 1 80 ? -7.185 -1.266 30.781 1.00 90.50 80 ALA A O 1
ATOM 644 N N . LEU A 1 81 ? -7.561 -2.318 28.840 1.00 92.19 81 LEU A N 1
ATOM 645 C CA . LEU A 1 81 ? -8.760 -3.020 29.307 1.00 92.19 81 LEU A CA 1
ATOM 646 C C . LEU A 1 81 ? -8.398 -4.112 30.322 1.00 92.19 81 LEU A C 1
ATOM 648 O O . LEU A 1 81 ? -9.059 -4.235 31.350 1.00 92.19 81 LEU A O 1
ATOM 652 N N . ASN A 1 82 ? -7.352 -4.893 30.042 1.00 92.50 82 ASN A N 1
ATOM 653 C CA . ASN A 1 82 ? -6.871 -5.944 30.940 1.00 92.50 82 ASN A CA 1
ATOM 654 C C . ASN A 1 82 ? -6.411 -5.379 32.294 1.00 92.50 82 ASN A C 1
ATOM 656 O O . ASN A 1 82 ? -6.678 -5.968 33.340 1.00 92.50 82 ASN A O 1
ATOM 660 N N . ASP A 1 83 ? -5.795 -4.200 32.272 1.00 95.19 83 ASP A N 1
ATOM 661 C CA . ASP A 1 83 ? -5.340 -3.488 33.464 1.00 95.19 83 ASP A CA 1
ATOM 662 C C . ASP A 1 83 ? -6.475 -2.701 34.157 1.00 95.19 83 ASP A C 1
ATOM 664 O O . ASP A 1 83 ? -6.235 -1.974 35.120 1.00 95.19 83 ASP A O 1
ATOM 668 N N . ASN A 1 84 ? -7.726 -2.856 33.694 1.00 91.38 84 ASN A N 1
ATOM 669 C CA . ASN A 1 84 ? -8.923 -2.138 34.154 1.00 91.38 84 ASN A CA 1
ATOM 670 C C . ASN A 1 84 ? -8.790 -0.601 34.111 1.00 91.38 84 ASN A C 1
ATOM 672 O O . ASN A 1 84 ? -9.454 0.107 34.869 1.00 91.38 84 ASN A O 1
ATOM 676 N N . VAL A 1 85 ? -7.935 -0.078 33.226 1.00 93.31 85 VAL A N 1
ATOM 677 C CA . VAL A 1 85 ? -7.729 1.363 33.006 1.00 93.31 85 VAL A CA 1
ATOM 678 C C . VAL A 1 85 ? -8.872 1.959 32.185 1.00 93.31 85 VAL A C 1
ATOM 680 O O . VAL A 1 85 ? -9.266 3.098 32.426 1.00 93.31 85 VAL A O 1
ATOM 683 N N . ILE A 1 86 ? -9.417 1.191 31.237 1.00 89.38 86 ILE A N 1
ATOM 684 C CA . ILE A 1 86 ? -10.572 1.581 30.416 1.00 89.38 86 ILE A CA 1
ATOM 685 C C . ILE A 1 86 ? -11.733 0.606 30.602 1.00 89.38 86 ILE A C 1
ATOM 687 O O . ILE A 1 86 ? -11.544 -0.559 30.957 1.00 89.38 86 ILE A O 1
ATOM 691 N N . SER A 1 87 ? -12.950 1.076 30.332 1.00 92.00 87 SER A N 1
ATOM 692 C CA . SER A 1 87 ? -14.136 0.214 30.347 1.00 92.00 87 SER A CA 1
ATOM 693 C C . SER A 1 87 ? -14.229 -0.648 29.084 1.00 92.00 87 SER A C 1
ATOM 695 O O . SER A 1 87 ? -13.679 -0.316 28.032 1.00 92.00 87 SER A O 1
ATOM 697 N N . LYS A 1 88 ? -14.985 -1.749 29.164 1.00 91.44 88 LYS A N 1
ATOM 698 C CA . LYS A 1 88 ? -15.257 -2.607 28.003 1.00 91.44 88 LYS A CA 1
ATOM 699 C C . LYS A 1 88 ? -15.943 -1.839 26.865 1.00 91.44 88 LYS A C 1
ATOM 701 O O . LYS A 1 88 ? -15.578 -2.023 25.709 1.00 91.44 88 LYS A O 1
ATOM 706 N N . ASP A 1 89 ? -16.874 -0.948 27.195 1.00 93.06 89 ASP A N 1
ATOM 707 C CA . ASP 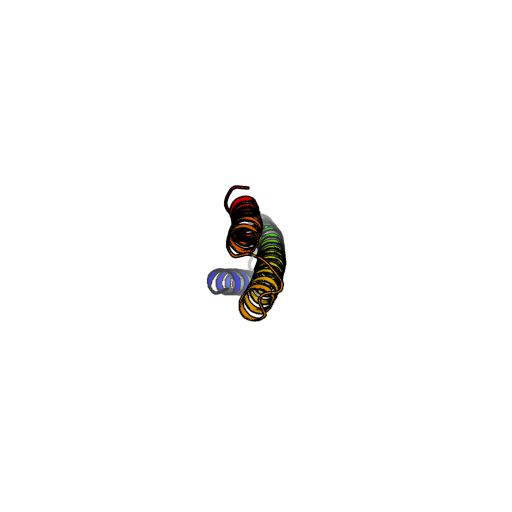A 1 89 ? -17.595 -0.144 26.204 1.00 93.06 89 ASP A CA 1
ATOM 708 C C . ASP A 1 89 ? -16.653 0.834 25.484 1.00 93.06 89 ASP A C 1
ATOM 710 O O . ASP A 1 89 ? -16.724 1.005 24.266 1.00 93.06 89 ASP A O 1
ATOM 714 N N . GLU A 1 90 ? -15.720 1.439 26.222 1.00 87.44 90 GLU A N 1
ATOM 715 C CA . GLU A 1 90 ? -14.700 2.335 25.673 1.00 87.44 90 GLU A CA 1
ATOM 716 C C . GLU A 1 90 ? -13.700 1.581 24.782 1.00 87.44 90 GLU A C 1
ATOM 718 O O . GLU A 1 90 ? -13.337 2.061 23.705 1.00 87.44 90 GLU A O 1
ATOM 723 N N . PHE A 1 91 ? -13.312 0.363 25.170 1.00 92.31 91 PHE A N 1
ATOM 724 C CA . PHE A 1 91 ? -12.517 -0.523 24.320 1.00 92.31 91 PHE A CA 1
ATOM 725 C C . PHE A 1 91 ? -13.242 -0.856 23.008 1.00 92.31 91 PHE A C 1
ATOM 727 O O . PHE A 1 91 ? -12.658 -0.708 21.936 1.00 92.31 91 PHE A O 1
ATOM 734 N N . GLU A 1 92 ? -14.512 -1.267 23.065 1.00 91.62 92 GLU A N 1
ATOM 735 C CA . GLU A 1 92 ? -15.288 -1.640 21.875 1.00 91.62 92 GLU A CA 1
ATOM 736 C C . GLU A 1 92 ? -15.486 -0.459 20.910 1.00 91.62 92 GLU A C 1
ATOM 738 O O . GLU A 1 92 ? -15.380 -0.630 19.690 1.00 91.62 92 GLU A O 1
ATOM 743 N N . GLN A 1 93 ? -15.705 0.753 21.432 1.00 93.31 93 GLN A N 1
ATOM 744 C CA . GLN A 1 93 ? -15.790 1.964 20.609 1.00 93.31 93 GLN A CA 1
ATOM 745 C C . GLN A 1 93 ? -14.462 2.278 19.910 1.00 93.31 93 GLN A C 1
ATOM 747 O O . GLN A 1 93 ? -14.442 2.498 18.695 1.00 93.31 93 GLN A O 1
ATOM 752 N N . ASN A 1 94 ? -13.353 2.256 20.652 1.00 90.88 94 ASN A N 1
ATOM 753 C CA . ASN A 1 94 ? -12.025 2.524 20.101 1.00 90.88 94 ASN A CA 1
ATOM 754 C C . ASN A 1 94 ? -11.595 1.450 19.090 1.00 90.88 94 ASN A C 1
ATOM 756 O O . ASN A 1 94 ? -11.059 1.776 18.028 1.00 90.88 94 ASN A O 1
ATOM 760 N N . LEU A 1 95 ? -11.905 0.181 19.367 1.00 91.75 95 LEU A N 1
ATOM 761 C CA . LEU A 1 95 ? -11.685 -0.936 18.452 1.00 91.75 95 LEU A CA 1
ATOM 762 C C . LEU A 1 95 ? -12.426 -0.717 17.130 1.00 91.75 95 LEU A C 1
ATOM 764 O O . LEU A 1 95 ? -11.835 -0.858 16.060 1.00 91.75 95 LEU A O 1
ATOM 768 N N . LYS A 1 96 ? -13.708 -0.341 17.193 1.00 92.81 96 LYS A N 1
ATOM 769 C CA . LYS A 1 96 ? -14.521 -0.088 15.999 1.00 92.81 96 LYS A CA 1
ATOM 770 C C . LYS A 1 96 ? -13.955 1.055 15.157 1.00 92.81 96 LYS A C 1
ATOM 772 O O . LYS A 1 96 ? -13.826 0.899 13.946 1.00 92.81 96 LYS A O 1
ATOM 777 N N . LEU A 1 97 ? -13.566 2.164 15.789 1.00 92.69 97 LEU A N 1
ATOM 778 C CA . LEU A 1 97 ? -12.953 3.303 15.098 1.00 92.69 97 LEU A CA 1
ATOM 779 C C . LEU A 1 97 ? -11.659 2.907 14.379 1.00 92.69 97 LEU A C 1
ATOM 781 O O . LEU A 1 97 ? -11.425 3.321 13.243 1.00 92.69 97 LEU A O 1
ATOM 785 N N . GLU A 1 98 ? -10.821 2.102 15.025 1.00 91.06 98 GLU A N 1
ATOM 786 C CA . GLU A 1 98 ? -9.535 1.703 14.463 1.00 91.06 98 GLU A CA 1
ATOM 787 C C . GLU A 1 98 ? -9.696 0.651 13.350 1.00 91.06 98 GLU A C 1
ATOM 789 O O . GLU A 1 98 ? -9.007 0.715 12.328 1.00 91.06 98 GLU A O 1
ATOM 794 N N . ILE A 1 99 ? -10.679 -0.249 13.470 1.00 90.94 99 ILE A N 1
ATOM 795 C CA . ILE A 1 99 ? -11.086 -1.159 12.388 1.00 90.94 99 ILE A CA 1
ATOM 796 C C . ILE A 1 99 ? -11.630 -0.378 11.188 1.00 90.94 99 ILE A C 1
ATOM 798 O O . ILE A 1 99 ? -11.216 -0.648 10.059 1.00 90.94 99 ILE A O 1
ATOM 802 N N . ASP A 1 100 ? -12.492 0.616 11.404 1.00 91.75 100 ASP A N 1
ATOM 803 C CA . ASP A 1 100 ? -13.033 1.442 10.320 1.00 91.75 100 ASP A CA 1
ATOM 804 C C . ASP A 1 100 ? -11.918 2.209 9.587 1.00 91.75 100 ASP A C 1
ATOM 806 O O . ASP A 1 100 ? -11.925 2.287 8.354 1.00 91.75 100 ASP A O 1
ATOM 810 N N . LYS A 1 101 ? -10.901 2.713 10.303 1.00 89.62 101 LYS A N 1
ATOM 811 C CA . LYS A 1 101 ? -9.704 3.315 9.682 1.00 89.62 101 LYS A CA 1
ATOM 812 C C . LYS A 1 101 ? -8.932 2.312 8.822 1.00 89.62 101 LYS A C 1
ATOM 814 O O . LYS A 1 101 ? -8.574 2.646 7.689 1.00 89.62 101 LYS A O 1
ATOM 819 N N . MET A 1 102 ? -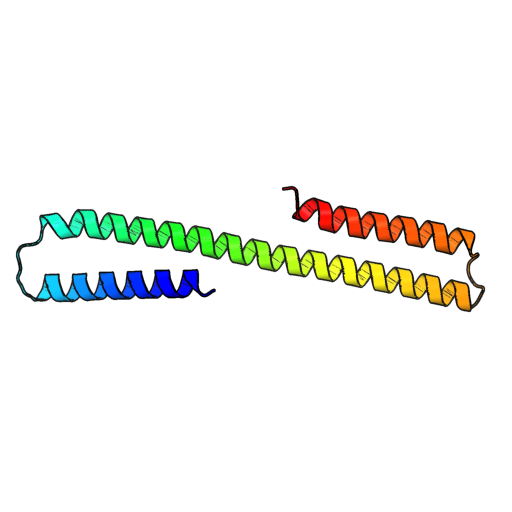8.705 1.090 9.314 1.00 89.62 102 MET A N 1
ATOM 820 C CA . MET A 1 102 ? -8.030 0.035 8.544 1.00 89.62 102 MET A CA 1
ATOM 821 C C . MET A 1 102 ? -8.813 -0.332 7.280 1.00 89.62 102 MET A C 1
ATOM 823 O O . MET A 1 102 ? -8.240 -0.387 6.190 1.00 89.62 102 MET A O 1
ATOM 827 N N . VAL A 1 103 ? -10.130 -0.527 7.399 1.00 89.06 103 VAL A N 1
ATOM 828 C CA . VAL A 1 103 ? -11.008 -0.851 6.264 1.00 89.06 103 VAL A CA 1
ATOM 829 C C . VAL A 1 103 ? -11.009 0.276 5.234 1.00 89.06 103 VAL A C 1
ATOM 831 O O . VAL A 1 103 ? -10.916 0.003 4.037 1.00 89.06 103 VAL A O 1
ATOM 834 N N . ASN A 1 104 ? -11.068 1.535 5.672 1.00 87.56 104 ASN A N 1
ATOM 835 C CA . ASN A 1 104 ? -11.028 2.684 4.769 1.00 87.56 104 ASN A CA 1
ATOM 836 C C . ASN A 1 104 ? -9.679 2.815 4.048 1.00 87.56 104 ASN A C 1
ATOM 838 O O . ASN A 1 104 ? -9.673 3.070 2.844 1.00 87.56 104 ASN A O 1
ATOM 842 N N . SER A 1 105 ? -8.556 2.578 4.736 1.00 83.56 105 SER A N 1
ATOM 843 C CA . SER A 1 105 ? -7.223 2.544 4.116 1.00 83.56 105 SER A CA 1
ATOM 844 C C . SER A 1 105 ? -7.152 1.476 3.015 1.00 83.56 105 SER A C 1
ATOM 846 O O . SER A 1 105 ? -6.850 1.794 1.863 1.00 83.56 105 SER A O 1
ATOM 848 N N . ILE A 1 106 ? -7.588 0.245 3.312 1.00 82.12 106 ILE A N 1
ATOM 849 C CA . ILE A 1 106 ? -7.623 -0.864 2.343 1.00 82.12 106 ILE A CA 1
ATOM 850 C C . ILE A 1 106 ? -8.563 -0.558 1.165 1.00 82.12 106 ILE A C 1
ATOM 852 O O . ILE A 1 106 ? -8.223 -0.802 0.005 1.00 82.12 106 ILE A O 1
ATOM 856 N N . ARG A 1 107 ? -9.758 -0.018 1.438 1.00 80.75 107 ARG A N 1
ATOM 857 C CA . ARG A 1 107 ? -10.747 0.309 0.399 1.00 80.75 107 ARG A CA 1
ATOM 858 C C . ARG A 1 107 ? -10.242 1.413 -0.529 1.00 80.75 107 ARG A C 1
ATOM 860 O O . ARG A 1 107 ? -10.484 1.332 -1.731 1.00 80.75 107 ARG A O 1
ATOM 867 N N . SER A 1 108 ? -9.535 2.409 0.005 1.00 73.62 108 SER A N 1
ATOM 868 C CA . SER A 1 108 ? -8.981 3.509 -0.792 1.00 73.62 108 SER A CA 1
ATOM 869 C C . SER A 1 108 ? -7.950 3.049 -1.832 1.00 73.62 108 SER A C 1
ATOM 871 O O . SER A 1 108 ? -7.834 3.678 -2.884 1.00 73.62 108 SER A O 1
ATOM 873 N N . ASP A 1 109 ? -7.274 1.926 -1.571 1.00 65.06 109 ASP A N 1
ATOM 874 C CA . ASP A 1 109 ? -6.301 1.314 -2.480 1.00 65.06 109 ASP A CA 1
ATOM 875 C C . ASP A 1 109 ? -6.930 0.311 -3.464 1.00 65.06 109 ASP A C 1
ATOM 877 O O . ASP A 1 109 ? -6.411 0.132 -4.565 1.00 65.06 109 ASP A O 1
ATOM 881 N N . LEU A 1 110 ? -8.043 -0.345 -3.104 1.00 59.31 110 LEU A N 1
ATOM 882 C CA . LEU A 1 110 ? -8.716 -1.334 -3.965 1.00 59.31 110 LEU A CA 1
ATOM 883 C C . LEU A 1 110 ? -9.665 -0.724 -5.010 1.00 59.31 110 LEU A C 1
ATOM 885 O O . LEU A 1 110 ? -9.916 -1.368 -6.027 1.00 59.31 110 LEU A O 1
ATOM 889 N N . TYR A 1 111 ? -10.207 0.473 -4.767 1.00 55.91 111 TYR A N 1
ATOM 890 C CA .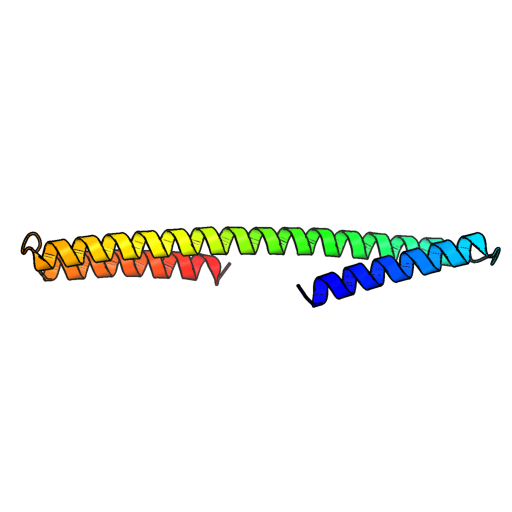 TYR A 1 111 ? -11.271 1.076 -5.591 1.00 55.91 111 TYR A CA 1
ATOM 891 C C . TYR A 1 111 ? -10.879 2.409 -6.255 1.00 55.91 111 TYR A C 1
ATOM 893 O O . TYR A 1 111 ? -11.752 3.233 -6.531 1.00 55.91 111 TYR A O 1
ATOM 901 N N . LYS A 1 112 ? -9.585 2.631 -6.512 1.00 50.56 112 LYS A N 1
ATOM 902 C CA . LYS A 1 112 ? -9.091 3.758 -7.320 1.00 50.56 112 LYS A CA 1
ATOM 903 C C . LYS A 1 112 ? -8.763 3.348 -8.749 1.00 50.56 112 LYS A C 1
ATOM 905 O O . LYS A 1 112 ? -8.075 2.318 -8.920 1.00 50.56 112 LYS A O 1
#

pLDDT: mean 77.77, std 12.25, range [47.94, 95.19]

Foldseek 3Di:
DVVLVVLVVVLVVLVVVVVVCVVVPPPCVVVNVVSVVVSVVSVVVSVVVVVVVVVLVVLVVVLVVLLVVLVVVLVVLVVCVVVVVDDPVVSVVSNVVSVVVNVVSVCVSVPD

Sequence (112 aa):
MKKLYKLIGLNILVSLVLVVTAFSGVHLEYLFFPLALVTMLNLYLLYKKSNSMDEQEIKKKIMLHQIKNSLSVILGYSEALNDNVISKDEFEQNLKLEIDKMVNSIRSDLYK

Secondary structure (DSSP, 8-state):
-HHHHHHHHHHHHHHHHHHHHHHTT---HHHHHHHHHHHHHHHHHHHHHHHHHHHHHHHHHHHHHHHHHHHHHHHHHHHHHHTTSS-HHHHHHHHHHHHHHHHHHHHHHH--